Protein AF-A0A4D6GTD9-F1 (afdb_monomer)

Structure (mmCIF, N/CA/C/O backbone):
data_AF-A0A4D6GTD9-F1
#
_entry.id   AF-A0A4D6GTD9-F1
#
loop_
_atom_site.group_PDB
_atom_site.id
_atom_site.type_symbol
_atom_site.label_atom_id
_atom_site.label_alt_id
_atom_site.label_comp_id
_atom_site.label_asym_id
_atom_site.label_entity_id
_atom_site.label_seq_id
_atom_site.pdbx_PDB_ins_code
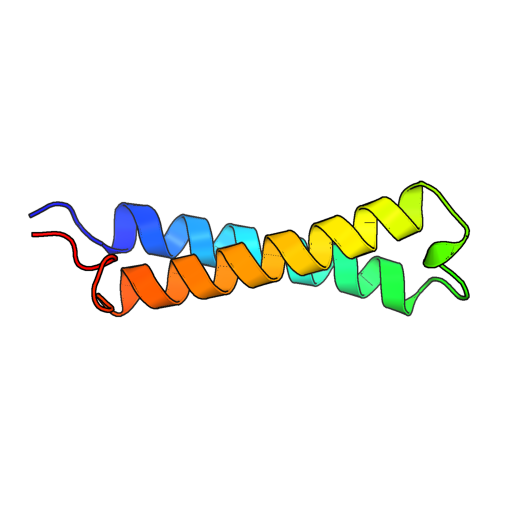_atom_site.Cartn_x
_atom_site.Cartn_y
_atom_site.Cartn_z
_atom_site.occupancy
_atom_site.B_iso_or_equiv
_atom_site.auth_seq_id
_atom_site.auth_comp_id
_atom_site.auth_asym_id
_atom_site.auth_atom_id
_atom_site.pdbx_PDB_model_num
ATOM 1 N N . MET A 1 1 ? -12.301 -3.013 22.768 1.00 56.59 1 MET A N 1
ATOM 2 C CA . MET A 1 1 ? -11.762 -1.676 22.455 1.00 56.59 1 MET A CA 1
ATOM 3 C C . MET A 1 1 ? -10.266 -1.738 22.165 1.00 56.59 1 MET A C 1
ATOM 5 O O . MET A 1 1 ? -9.453 -1.094 22.830 1.00 56.59 1 MET A O 1
ATOM 9 N N . GLU A 1 2 ? -9.890 -2.516 21.153 1.00 71.38 2 GLU A N 1
ATOM 10 C CA . GLU A 1 2 ? -8.578 -2.382 20.520 1.00 71.38 2 GLU A CA 1
ATOM 11 C C . GLU A 1 2 ? -8.527 -1.043 19.770 1.00 71.38 2 GLU A C 1
ATOM 13 O O . GLU A 1 2 ? -9.493 -0.624 19.137 1.00 71.38 2 GLU A O 1
ATOM 18 N N . ASN A 1 3 ? -7.421 -0.306 19.894 1.00 83.69 3 ASN A N 1
ATOM 19 C CA . ASN A 1 3 ? -7.300 1.011 19.275 1.00 83.69 3 ASN A CA 1
ATOM 20 C C . ASN A 1 3 ? -7.072 0.841 17.760 1.00 83.69 3 ASN A C 1
ATOM 22 O O . ASN A 1 3 ? -5.999 0.367 17.383 1.00 83.69 3 ASN A O 1
ATOM 26 N N . PRO A 1 4 ? -7.983 1.289 16.874 1.00 82.69 4 PRO A N 1
ATOM 27 C CA . PRO A 1 4 ? -7.827 1.141 15.422 1.00 82.69 4 PRO A CA 1
ATOM 28 C C . PRO A 1 4 ? -6.560 1.818 14.889 1.00 82.69 4 PRO A C 1
ATOM 30 O O . PRO A 1 4 ? -5.983 1.391 13.891 1.00 82.69 4 PRO A O 1
ATOM 33 N N . ARG A 1 5 ? -6.047 2.835 15.594 1.00 87.19 5 ARG A N 1
ATOM 34 C CA . ARG A 1 5 ? -4.779 3.487 15.242 1.00 87.19 5 ARG A CA 1
ATOM 35 C C . ARG A 1 5 ? -3.567 2.584 15.442 1.00 87.19 5 ARG A C 1
ATOM 37 O O . ARG A 1 5 ? -2.566 2.798 14.768 1.00 87.19 5 ARG A O 1
ATOM 44 N N . ALA A 1 6 ? -3.645 1.591 16.328 1.00 87.94 6 ALA A N 1
ATOM 45 C CA . ALA A 1 6 ? -2.544 0.667 16.589 1.00 87.94 6 ALA A CA 1
ATOM 46 C C . ALA A 1 6 ? -2.234 -0.231 15.381 1.00 87.94 6 ALA A C 1
ATOM 48 O O . ALA A 1 6 ? -1.094 -0.650 15.222 1.00 87.94 6 ALA A O 1
ATOM 49 N N . ILE A 1 7 ? -3.224 -0.482 14.517 1.00 87.81 7 ILE A N 1
ATOM 50 C CA . ILE A 1 7 ? -3.085 -1.329 13.324 1.00 87.81 7 ILE A CA 1
ATOM 51 C C . ILE A 1 7 ? -3.127 -0.483 12.047 1.00 87.81 7 ILE A C 1
ATOM 53 O O . ILE A 1 7 ? -2.273 -0.624 11.170 1.00 87.81 7 ILE A O 1
ATOM 57 N N . GLY A 1 8 ? -4.080 0.448 11.955 1.00 90.62 8 GLY A N 1
ATOM 58 C CA . GLY A 1 8 ? -4.296 1.237 10.746 1.00 90.62 8 GLY A CA 1
ATOM 59 C C . GLY A 1 8 ? -3.175 2.235 10.451 1.00 90.62 8 GLY A C 1
ATOM 60 O O . GLY A 1 8 ? -2.813 2.419 9.290 1.00 90.62 8 GLY A O 1
ATOM 61 N N . LEU A 1 9 ? -2.572 2.849 11.479 1.00 93.88 9 LEU A N 1
ATOM 62 C CA . LEU A 1 9 ? -1.512 3.841 11.273 1.00 93.88 9 LEU A CA 1
ATOM 63 C C . LEU A 1 9 ? -0.198 3.202 10.783 1.00 93.88 9 LEU A C 1
ATOM 65 O O . LEU A 1 9 ? 0.347 3.701 9.798 1.00 93.88 9 LEU A O 1
ATOM 69 N N . PRO A 1 10 ? 0.299 2.091 11.368 1.00 94.88 10 PRO A N 1
ATOM 70 C CA . PRO A 1 10 ? 1.450 1.378 10.814 1.00 94.88 10 PRO A CA 1
ATOM 71 C C . PRO A 1 10 ? 1.218 0.871 9.389 1.00 94.88 10 PRO A C 1
ATOM 73 O O . PRO A 1 10 ? 2.091 1.050 8.543 1.00 94.88 10 PRO A O 1
ATOM 76 N N . ALA A 1 11 ? 0.043 0.294 9.102 1.00 93.38 11 ALA A N 1
ATOM 77 C CA . ALA A 1 11 ? -0.300 -0.166 7.756 1.00 93.38 11 ALA A CA 1
ATOM 78 C C . ALA A 1 11 ? -0.280 0.994 6.749 1.00 93.38 11 ALA A C 1
ATOM 80 O O . ALA A 1 11 ? 0.361 0.900 5.704 1.00 93.38 11 ALA A O 1
ATOM 81 N N . LEU A 1 12 ? -0.895 2.127 7.099 1.00 96.00 12 LEU A N 1
ATOM 82 C CA . LEU A 1 12 ? -0.902 3.315 6.253 1.00 96.00 12 LEU A CA 1
ATOM 83 C C . LEU A 1 12 ? 0.518 3.814 5.959 1.00 96.00 12 LEU A C 1
ATOM 85 O O . LEU A 1 12 ? 0.861 4.043 4.800 1.00 96.00 12 LEU A O 1
ATOM 89 N N . VAL A 1 13 ? 1.339 3.970 7.001 1.00 97.31 13 VAL A N 1
ATOM 90 C CA . VAL A 1 13 ? 2.710 4.483 6.874 1.00 97.31 13 VAL A CA 1
ATOM 91 C C . VAL A 1 13 ? 3.563 3.547 6.023 1.00 97.31 13 VAL A C 1
ATOM 93 O O . VAL A 1 13 ? 4.205 4.007 5.081 1.00 97.31 13 VAL A O 1
ATOM 96 N N . LEU A 1 14 ? 3.541 2.242 6.309 1.00 97.06 14 LEU A N 1
ATOM 97 C CA . LEU A 1 14 ? 4.292 1.259 5.529 1.00 97.06 14 LEU A CA 1
ATOM 98 C C . LEU A 1 14 ? 3.842 1.251 4.068 1.00 97.06 14 LEU A C 1
ATOM 100 O O . LEU A 1 14 ? 4.687 1.318 3.181 1.00 97.06 14 LEU A O 1
ATOM 104 N N . GLY A 1 15 ? 2.531 1.260 3.814 1.00 97.25 15 GLY A N 1
ATOM 105 C CA . GLY A 1 15 ? 1.993 1.292 2.458 1.00 97.25 15 GLY A CA 1
ATOM 106 C C . GLY A 1 15 ? 2.466 2.516 1.676 1.00 97.25 15 GLY A C 1
ATOM 107 O O . GLY A 1 15 ? 2.998 2.377 0.577 1.00 97.25 15 GLY A O 1
ATOM 108 N N . VAL A 1 16 ? 2.362 3.714 2.267 1.00 97.50 16 VAL A N 1
ATOM 109 C CA . VAL A 1 16 ? 2.778 4.967 1.613 1.00 97.50 16 VAL A CA 1
ATOM 110 C C . VAL A 1 16 ? 4.276 4.967 1.310 1.00 97.50 16 VAL A C 1
ATOM 112 O O . VAL A 1 16 ? 4.676 5.376 0.219 1.00 97.50 16 VAL A O 1
ATOM 115 N N . LEU A 1 17 ? 5.106 4.487 2.241 1.00 97.44 17 LEU A N 1
ATOM 116 C CA . LEU A 1 17 ? 6.552 4.401 2.034 1.00 97.44 17 LEU A CA 1
ATOM 117 C C . LEU A 1 17 ? 6.903 3.434 0.901 1.00 97.44 17 LEU A C 1
ATOM 119 O O . LEU A 1 17 ? 7.703 3.787 0.036 1.00 97.44 17 LEU A O 1
ATOM 123 N N . THR A 1 18 ? 6.275 2.255 0.865 1.00 96.62 18 THR A N 1
ATOM 124 C CA . THR A 1 18 ? 6.488 1.272 -0.204 1.00 96.62 18 THR A CA 1
ATOM 125 C C . THR A 1 18 ? 6.020 1.799 -1.562 1.00 96.62 18 THR A C 1
ATOM 127 O O . THR A 1 18 ? 6.739 1.655 -2.550 1.00 96.62 18 THR A O 1
ATOM 130 N N . VAL A 1 19 ? 4.864 2.472 -1.629 1.00 96.44 19 VAL A N 1
ATOM 131 C CA . VAL A 1 19 ? 4.406 3.131 -2.866 1.00 96.44 19 VAL A CA 1
ATOM 132 C C . VAL A 1 19 ? 5.425 4.164 -3.325 1.00 96.44 19 VAL A C 1
ATOM 134 O O . VAL A 1 19 ? 5.815 4.153 -4.488 1.00 96.44 19 VAL A O 1
ATOM 137 N N . GLY A 1 20 ? 5.872 5.041 -2.424 1.00 94.19 20 GLY A N 1
ATOM 138 C CA . GLY A 1 20 ? 6.816 6.106 -2.750 1.00 94.19 20 GLY A CA 1
ATOM 139 C C . GLY A 1 20 ? 8.144 5.575 -3.288 1.00 94.19 20 GLY A C 1
ATOM 140 O O . GLY A 1 20 ? 8.620 6.058 -4.319 1.00 94.19 20 GLY A O 1
ATOM 141 N N . SER A 1 21 ? 8.721 4.557 -2.640 1.00 94.12 21 SER A N 1
ATOM 142 C CA . SER A 1 21 ? 9.984 3.964 -3.085 1.00 94.12 21 SER A CA 1
ATOM 143 C C . SER A 1 21 ? 9.831 3.262 -4.435 1.00 94.12 21 SER A C 1
ATOM 145 O O . SER A 1 21 ? 10.579 3.551 -5.366 1.00 94.12 21 SER A O 1
ATOM 147 N N . SER A 1 22 ? 8.813 2.409 -4.588 1.00 93.19 22 SER A N 1
ATOM 148 C CA . SER A 1 22 ? 8.591 1.659 -5.827 1.00 93.19 22 SER A CA 1
ATOM 149 C C . SER A 1 22 ? 8.199 2.555 -7.006 1.00 93.19 22 SER A C 1
ATOM 151 O O . SER A 1 22 ? 8.666 2.332 -8.122 1.00 93.19 22 SER A O 1
ATOM 153 N N . ALA A 1 23 ? 7.387 3.593 -6.778 1.00 91.88 23 ALA A N 1
ATOM 154 C CA . ALA A 1 23 ? 7.029 4.567 -7.809 1.00 91.88 23 ALA A CA 1
ATOM 155 C C . ALA A 1 23 ? 8.250 5.352 -8.297 1.00 91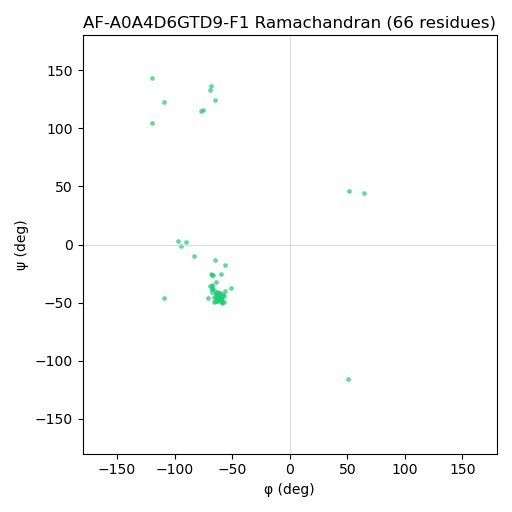.88 23 ALA A C 1
ATOM 157 O O . ALA A 1 23 ? 8.409 5.546 -9.500 1.00 91.88 23 ALA A O 1
ATOM 158 N N . SER A 1 24 ? 9.124 5.776 -7.378 1.00 90.38 24 SER A N 1
ATOM 159 C CA . SER A 1 24 ? 10.336 6.528 -7.722 1.00 90.38 24 SER A CA 1
ATOM 160 C C . SER A 1 24 ? 11.271 5.706 -8.611 1.00 90.38 24 SER A C 1
ATOM 162 O O . SER A 1 24 ? 11.773 6.215 -9.613 1.00 90.38 24 SER A O 1
ATOM 164 N N . GLU A 1 25 ? 11.449 4.418 -8.301 1.00 88.62 25 GLU A N 1
ATOM 165 C CA . GLU A 1 25 ? 12.246 3.514 -9.137 1.00 88.62 25 GLU A CA 1
ATOM 166 C C . GLU A 1 25 ? 11.601 3.251 -10.506 1.00 88.62 25 GLU A C 1
ATOM 168 O O . GLU A 1 25 ? 12.298 3.210 -11.519 1.00 88.62 25 GLU A O 1
ATOM 173 N N . LEU A 1 26 ? 10.271 3.125 -10.568 1.00 89.38 26 LEU A N 1
ATOM 174 C CA . LEU A 1 26 ? 9.543 2.913 -11.824 1.00 89.38 26 LEU A CA 1
ATOM 175 C C . LEU A 1 26 ? 9.589 4.128 -12.753 1.00 89.38 26 LEU A C 1
ATOM 177 O O . LEU A 1 26 ? 9.768 3.970 -13.958 1.00 89.38 26 LEU A O 1
ATOM 181 N N . LEU A 1 27 ? 9.452 5.336 -12.205 1.00 87.88 27 LEU A N 1
ATOM 182 C CA . LEU A 1 27 ? 9.523 6.582 -12.973 1.00 87.88 27 LEU A CA 1
ATOM 183 C C . LEU A 1 27 ? 10.933 6.849 -13.520 1.00 87.88 27 LEU A C 1
ATOM 185 O O . LEU A 1 27 ? 11.073 7.512 -14.546 1.00 87.88 27 LEU A O 1
ATOM 189 N N . GLY A 1 28 ? 11.969 6.321 -12.861 1.00 83.12 28 GLY A N 1
ATOM 190 C CA . GLY A 1 28 ? 13.359 6.406 -13.312 1.00 83.12 28 GLY A CA 1
ATOM 191 C C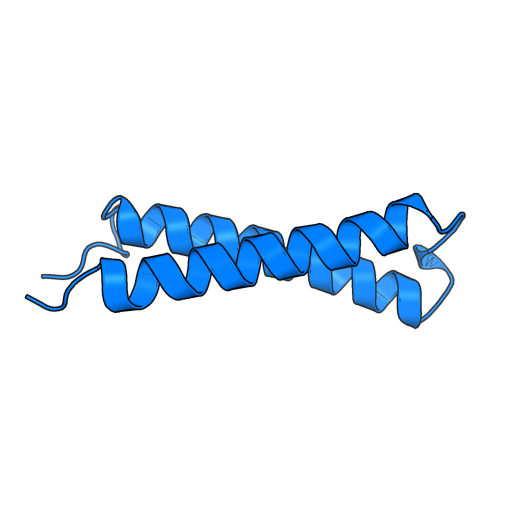 . GLY A 1 28 ? 13.769 5.342 -14.338 1.00 83.12 28 GLY A C 1
ATOM 192 O O . GLY A 1 28 ? 14.853 5.448 -14.910 1.00 83.12 28 GLY A O 1
ATOM 193 N N . ALA A 1 29 ? 12.934 4.326 -14.590 1.00 80.88 29 ALA A N 1
ATOM 194 C CA . ALA A 1 29 ? 13.290 3.168 -15.406 1.00 80.88 29 ALA A CA 1
ATOM 195 C C . ALA A 1 29 ? 12.392 3.020 -16.645 1.00 80.88 29 ALA A C 1
ATOM 197 O O . ALA A 1 29 ? 11.264 2.524 -16.581 1.00 80.88 29 ALA A O 1
ATOM 198 N N . SER A 1 30 ? 12.925 3.362 -17.823 1.00 72.75 30 SER A N 1
ATOM 199 C CA . SER A 1 30 ? 12.291 2.998 -19.093 1.00 72.75 30 SER A CA 1
ATOM 200 C C . SER A 1 30 ? 12.298 1.475 -19.247 1.00 72.75 30 SER A C 1
ATOM 202 O O . SER A 1 30 ? 13.357 0.855 -19.199 1.00 72.75 30 SER A O 1
ATOM 204 N N . ALA A 1 31 ? 11.123 0.880 -19.450 1.00 80.88 31 ALA A N 1
ATOM 205 C CA . ALA A 1 31 ? 10.919 -0.565 -19.533 1.00 80.88 31 ALA A CA 1
ATOM 206 C C . ALA A 1 31 ? 11.222 -1.374 -18.251 1.00 80.88 31 ALA A C 1
ATOM 208 O O . ALA A 1 31 ? 11.731 -2.490 -18.311 1.00 80.88 31 ALA A O 1
ATOM 209 N N . ALA A 1 32 ? 10.780 -0.899 -17.085 1.00 79.00 32 ALA A N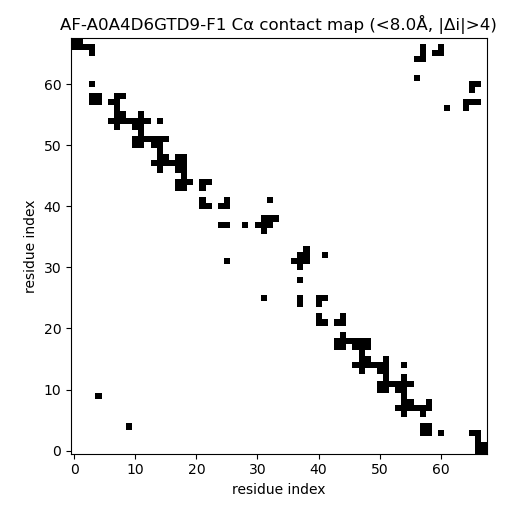 1
ATOM 210 C CA . ALA A 1 32 ? 10.855 -1.663 -15.832 1.00 79.00 32 ALA A CA 1
ATOM 211 C C . ALA A 1 32 ? 10.279 -3.101 -15.917 1.00 79.00 32 ALA A C 1
ATOM 213 O O . ALA A 1 32 ? 10.868 -4.040 -15.382 1.00 79.00 32 ALA A O 1
ATOM 214 N N . TRP A 1 33 ? 9.191 -3.299 -16.666 1.00 80.56 33 TRP A N 1
ATOM 215 C CA . TRP A 1 33 ? 8.561 -4.599 -16.954 1.00 80.56 33 TRP A CA 1
ATOM 216 C C . TRP A 1 33 ? 9.459 -5.670 -17.600 1.00 80.56 33 TRP A C 1
ATOM 218 O O . TRP A 1 33 ? 9.113 -6.846 -17.541 1.00 80.56 33 TRP A O 1
ATOM 228 N N . THR A 1 34 ? 10.603 -5.316 -18.195 1.00 88.38 34 THR A N 1
ATOM 229 C CA . THR A 1 34 ? 11.509 -6.296 -18.821 1.00 88.38 34 THR A CA 1
ATOM 230 C C . THR A 1 34 ? 12.621 -6.763 -17.885 1.00 88.38 34 THR A C 1
ATOM 232 O O . THR A 1 34 ? 13.442 -7.588 -18.277 1.00 88.38 34 THR A O 1
ATOM 235 N N . SER A 1 35 ? 12.682 -6.235 -16.659 1.00 88.69 35 SER A N 1
ATOM 236 C CA . SER A 1 35 ? 13.725 -6.556 -15.683 1.00 88.69 35 SER A CA 1
ATOM 237 C C . SER A 1 35 ? 13.123 -7.162 -14.411 1.00 88.69 35 SER A C 1
ATOM 239 O O . SER A 1 35 ? 12.072 -6.699 -13.963 1.00 88.69 35 SER A O 1
ATOM 241 N N . PRO A 1 36 ? 13.786 -8.143 -13.768 1.00 88.31 36 PRO A N 1
ATOM 242 C CA . PRO A 1 36 ? 13.315 -8.695 -12.498 1.00 88.31 36 PRO A CA 1
ATOM 243 C C . PRO A 1 36 ? 13.125 -7.627 -11.411 1.00 88.31 36 PRO A C 1
ATOM 245 O O . PRO A 1 36 ? 12.131 -7.656 -10.691 1.00 88.31 36 PRO A O 1
ATOM 248 N N . GLY A 1 37 ? 14.039 -6.651 -11.331 1.00 88.81 37 GLY A N 1
ATOM 249 C CA . GLY A 1 37 ? 13.939 -5.537 -10.383 1.00 88.81 37 GLY A CA 1
ATOM 250 C C . GLY A 1 37 ? 12.718 -4.654 -10.643 1.00 88.81 37 GLY A C 1
ATOM 251 O O . GLY A 1 37 ? 11.951 -4.372 -9.729 1.00 88.81 37 GLY A O 1
ATOM 252 N N . GLY A 1 38 ? 12.466 -4.289 -11.902 1.00 91.00 38 GLY A N 1
ATOM 253 C CA . GLY A 1 38 ? 11.300 -3.483 -12.250 1.00 91.00 38 GLY A CA 1
ATOM 254 C C . GLY A 1 38 ? 9.969 -4.213 -12.050 1.00 91.00 38 GLY A C 1
ATOM 255 O O . GLY A 1 38 ? 9.014 -3.595 -11.588 1.00 91.00 38 GLY A O 1
ATOM 256 N N . VAL A 1 39 ? 9.904 -5.528 -12.288 1.00 92.00 39 VAL A N 1
ATOM 257 C CA . VAL A 1 39 ? 8.732 -6.346 -11.918 1.00 92.00 39 VAL A CA 1
ATOM 258 C C . VAL A 1 39 ? 8.529 -6.365 -10.399 1.00 92.00 39 VAL A C 1
ATOM 260 O O . VAL A 1 39 ? 7.400 -6.209 -9.932 1.00 92.00 39 VAL A O 1
ATOM 263 N N . GLY A 1 40 ? 9.612 -6.478 -9.623 1.00 93.44 40 GLY A N 1
ATOM 264 C CA . GLY A 1 40 ? 9.576 -6.346 -8.164 1.00 93.44 40 GLY A CA 1
ATOM 265 C C . GLY A 1 40 ? 9.016 -4.996 -7.709 1.00 93.44 40 GLY A C 1
ATOM 266 O O . GLY A 1 40 ? 8.154 -4.955 -6.834 1.00 93.44 40 GLY A O 1
ATOM 267 N N . ASN A 1 41 ? 9.412 -3.902 -8.361 1.00 93.75 41 ASN A N 1
ATOM 268 C CA . ASN A 1 41 ? 8.881 -2.571 -8.070 1.00 93.75 41 ASN A CA 1
ATOM 269 C C . ASN A 1 41 ? 7.407 -2.415 -8.450 1.00 93.75 41 ASN A C 1
ATOM 271 O O . ASN A 1 41 ? 6.662 -1.773 -7.720 1.00 93.75 41 ASN A O 1
ATOM 275 N N . ILE A 1 42 ? 6.942 -3.032 -9.540 1.00 93.50 42 ILE A N 1
ATOM 276 C CA . ILE A 1 42 ? 5.507 -3.053 -9.874 1.00 93.50 42 ILE A CA 1
ATOM 277 C C . ILE A 1 42 ? 4.719 -3.770 -8.772 1.00 93.50 42 ILE A C 1
ATOM 279 O O . ILE A 1 42 ? 3.707 -3.252 -8.299 1.00 93.50 42 ILE A O 1
ATOM 283 N N . ALA A 1 43 ? 5.195 -4.935 -8.325 1.00 94.12 43 ALA A N 1
ATOM 284 C CA . ALA A 1 43 ? 4.567 -5.666 -7.229 1.00 94.12 43 ALA A CA 1
ATOM 285 C C . ALA A 1 43 ? 4.581 -4.854 -5.921 1.00 94.12 43 ALA A C 1
ATOM 287 O O . ALA A 1 43 ? 3.564 -4.790 -5.231 1.00 94.12 43 ALA A O 1
ATOM 288 N N . GLY A 1 44 ? 5.698 -4.185 -5.620 1.00 95.19 44 GLY A N 1
ATOM 289 C CA . GLY A 1 4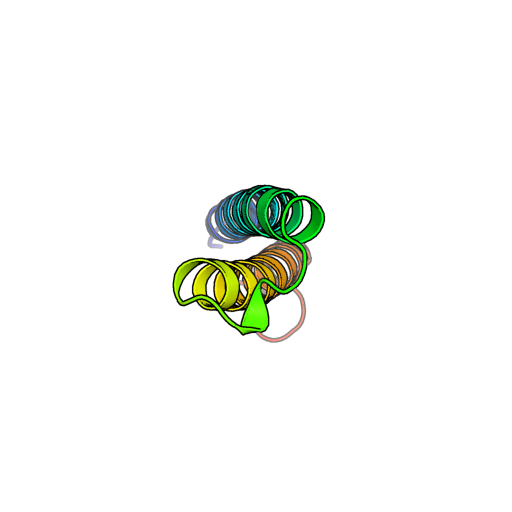4 ? 5.837 -3.283 -4.478 1.00 95.19 44 GLY A CA 1
ATOM 290 C C . GLY A 1 44 ? 4.856 -2.113 -4.530 1.00 95.19 44 GLY A C 1
ATOM 291 O O . GLY A 1 44 ? 4.183 -1.841 -3.541 1.00 95.19 44 GLY A O 1
ATOM 292 N N . LEU A 1 45 ? 4.680 -1.484 -5.694 1.00 95.69 45 LEU A N 1
ATOM 293 C CA . LEU A 1 45 ? 3.709 -0.408 -5.894 1.00 95.69 45 LEU A CA 1
ATOM 294 C C . LEU A 1 45 ? 2.276 -0.881 -5.605 1.00 95.69 45 LEU A C 1
ATOM 296 O O . LEU A 1 45 ? 1.543 -0.223 -4.870 1.00 95.69 45 LEU A O 1
ATOM 30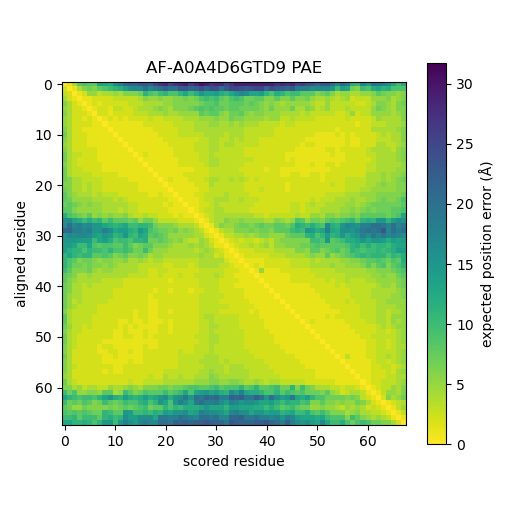0 N N . ILE A 1 46 ? 1.883 -2.030 -6.165 1.00 95.94 46 ILE A N 1
ATOM 301 C CA . ILE A 1 46 ? 0.539 -2.599 -5.987 1.00 95.94 46 ILE A CA 1
ATOM 302 C C . ILE A 1 46 ? 0.311 -2.987 -4.523 1.00 95.94 46 ILE A C 1
ATOM 304 O O . ILE A 1 46 ? -0.705 -2.614 -3.935 1.00 95.94 46 ILE A O 1
ATOM 308 N N . GLY A 1 47 ? 1.261 -3.708 -3.922 1.00 96.69 47 GLY A N 1
ATOM 309 C CA . GLY A 1 47 ? 1.183 -4.136 -2.527 1.00 96.69 47 GLY A CA 1
ATOM 310 C C . GLY A 1 47 ? 1.174 -2.956 -1.557 1.00 96.69 47 GLY A C 1
ATOM 311 O O . GLY A 1 47 ? 0.361 -2.923 -0.636 1.00 96.69 47 GLY A O 1
ATOM 312 N N . GLY A 1 48 ? 2.017 -1.952 -1.804 1.00 97.06 48 GLY A N 1
ATOM 313 C CA . GLY A 1 48 ? 2.046 -0.710 -1.042 1.00 97.06 48 GLY A CA 1
ATOM 314 C C . GLY A 1 48 ? 0.710 0.025 -1.111 1.00 97.06 48 GLY A C 1
ATOM 315 O O . GLY A 1 48 ? 0.176 0.405 -0.074 1.00 97.06 48 GLY A O 1
ATOM 316 N N . LEU A 1 49 ? 0.123 0.157 -2.308 1.00 97.25 49 LEU A N 1
ATOM 317 C CA . LEU A 1 49 ? -1.165 0.828 -2.491 1.00 97.25 49 LEU A CA 1
ATOM 318 C C . LEU A 1 49 ? -2.289 0.083 -1.761 1.00 97.25 49 LEU A C 1
ATOM 320 O O . LEU A 1 49 ? -3.093 0.706 -1.070 1.00 97.25 49 LEU A O 1
ATOM 324 N N . ALA A 1 50 ? -2.325 -1.247 -1.871 1.00 97.19 50 ALA A N 1
ATOM 325 C CA . ALA A 1 50 ? -3.283 -2.071 -1.142 1.00 97.19 50 ALA A CA 1
ATOM 326 C C . ALA A 1 50 ? -3.150 -1.867 0.375 1.00 97.19 50 ALA A C 1
ATOM 328 O O . ALA A 1 50 ? -4.147 -1.647 1.060 1.00 97.19 50 ALA A O 1
ATOM 329 N N . LEU A 1 51 ? -1.920 -1.858 0.896 1.00 96.31 51 LEU A N 1
ATOM 330 C CA . LEU A 1 51 ? -1.657 -1.660 2.318 1.00 96.31 51 LEU A CA 1
ATOM 331 C C . LEU A 1 51 ? -2.030 -0.245 2.793 1.00 96.31 51 LEU A C 1
ATOM 333 O O . LEU A 1 51 ? -2.612 -0.096 3.867 1.00 96.31 51 LEU A O 1
ATOM 337 N N . THR A 1 52 ? -1.778 0.785 1.979 1.00 97.38 52 THR A N 1
ATOM 338 C CA . THR A 1 52 ? -2.250 2.157 2.221 1.00 97.38 52 THR A CA 1
ATOM 339 C C . THR A 1 52 ? -3.769 2.189 2.352 1.00 97.38 52 THR A C 1
ATOM 341 O O . THR A 1 52 ? -4.284 2.747 3.320 1.00 97.38 52 THR A O 1
ATOM 344 N N . LEU A 1 53 ? -4.492 1.571 1.413 1.00 95.94 53 LEU A N 1
ATOM 345 C CA . LEU A 1 53 ? -5.956 1.533 1.423 1.00 95.94 53 LEU A CA 1
ATOM 346 C C . LEU A 1 53 ? -6.502 0.782 2.641 1.00 95.94 53 LEU A C 1
ATOM 348 O O . LEU A 1 53 ? -7.443 1.261 3.269 1.00 95.94 53 LEU A O 1
ATOM 352 N N . ILE A 1 54 ? -5.883 -0.339 3.021 1.00 93.75 54 ILE A N 1
ATOM 353 C CA . ILE A 1 54 ? -6.231 -1.077 4.244 1.00 93.75 54 ILE A CA 1
ATOM 354 C C . ILE A 1 54 ? -6.001 -0.201 5.480 1.00 93.75 54 ILE A C 1
ATOM 356 O O . ILE A 1 54 ? -6.877 -0.102 6.334 1.00 93.75 54 ILE A O 1
ATOM 360 N N . GLY A 1 55 ? -4.859 0.489 5.565 1.00 93.69 55 GLY A N 1
ATOM 361 C CA . GLY A 1 55 ? -4.569 1.413 6.660 1.00 93.69 55 GLY A CA 1
ATOM 362 C C . GLY A 1 55 ? -5.621 2.516 6.791 1.00 93.69 55 GLY A C 1
ATOM 363 O O . GLY A 1 55 ? -6.102 2.780 7.893 1.00 93.69 55 GLY A O 1
ATOM 364 N N . VAL A 1 56 ? -6.044 3.112 5.668 1.00 94.56 56 VAL A N 1
ATOM 365 C CA . VAL A 1 56 ? -7.154 4.081 5.645 1.00 94.56 56 VAL A CA 1
ATOM 366 C C . VAL A 1 56 ? -8.461 3.437 6.107 1.00 94.56 56 VAL A C 1
ATOM 368 O O . VAL A 1 56 ? -9.127 4.004 6.970 1.00 94.56 56 VAL A O 1
ATOM 371 N N . ALA A 1 57 ? -8.818 2.264 5.582 1.00 93.44 57 ALA A N 1
ATOM 372 C CA . ALA A 1 57 ? -10.065 1.579 5.915 1.00 93.44 57 ALA A CA 1
ATOM 373 C C . ALA A 1 57 ? -10.163 1.234 7.412 1.00 93.44 57 ALA A C 1
ATOM 375 O O . ALA A 1 57 ? -11.202 1.473 8.026 1.00 93.44 57 ALA A O 1
ATOM 376 N N . VAL A 1 58 ? -9.070 0.762 8.022 1.00 91.44 58 VAL A N 1
ATOM 377 C CA . VAL A 1 58 ? -8.986 0.489 9.469 1.00 91.44 58 VAL A CA 1
ATOM 378 C C . VAL A 1 58 ? -9.102 1.779 10.284 1.00 91.44 58 VAL A C 1
ATOM 380 O O . VAL A 1 58 ? -9.857 1.837 11.252 1.00 91.44 58 VAL A O 1
ATOM 383 N N . LEU A 1 59 ? -8.392 2.846 9.895 1.00 91.94 59 LEU A N 1
ATOM 384 C CA . LEU A 1 59 ? -8.454 4.132 10.605 1.00 91.94 59 LEU A CA 1
ATOM 385 C C . LEU A 1 59 ? -9.840 4.782 10.539 1.00 91.94 59 LEU A C 1
ATOM 387 O O . LEU A 1 59 ? -10.230 5.472 11.479 1.00 91.94 59 LEU A O 1
ATOM 391 N N . GLN A 1 60 ? -10.563 4.571 9.441 1.00 92.31 60 GLN A N 1
ATOM 392 C CA . GLN A 1 60 ? -11.918 5.074 9.228 1.00 92.31 60 GLN A CA 1
ATOM 393 C C . GLN A 1 60 ? -13.005 4.099 9.718 1.00 92.31 60 GLN A C 1
ATOM 395 O O . GLN A 1 60 ? -14.186 4.399 9.561 1.00 92.31 60 GLN A O 1
ATOM 400 N N . GLN A 1 61 ? -12.622 2.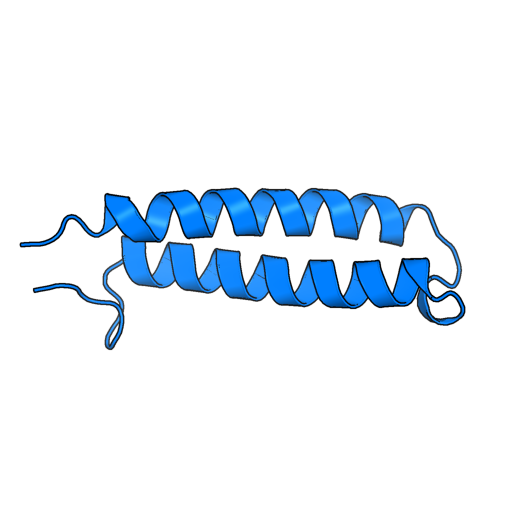953 10.300 1.00 86.62 61 GLN A N 1
ATOM 401 C CA . GLN A 1 61 ? -13.527 1.898 10.778 1.00 86.62 61 GLN A CA 1
ATOM 402 C C . GLN A 1 61 ? -14.556 1.454 9.722 1.00 86.62 61 GLN A C 1
ATOM 404 O O . GLN A 1 61 ? -15.755 1.353 9.981 1.00 86.62 61 GLN A O 1
ATOM 409 N N . TRP A 1 62 ? -14.102 1.218 8.491 1.00 86.00 62 TRP A N 1
ATOM 410 C CA . TRP A 1 62 ? -14.983 0.808 7.400 1.00 86.00 62 TRP A CA 1
ATOM 411 C C . TRP A 1 62 ? -15.376 -0.665 7.499 1.00 86.0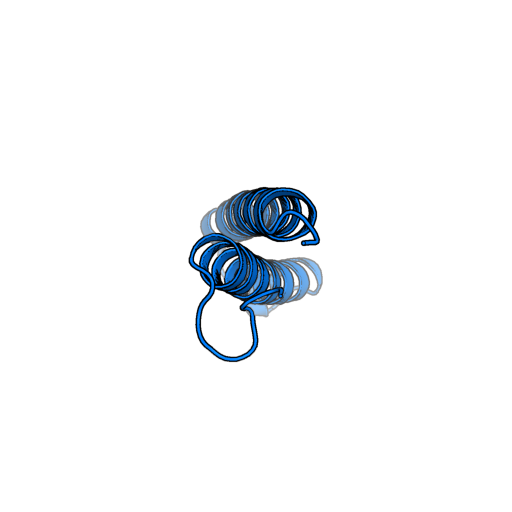0 62 TRP A C 1
ATOM 413 O O . TRP A 1 62 ? -14.540 -1.538 7.279 1.00 86.00 62 TRP A O 1
ATOM 423 N N . GLY A 1 63 ? -16.666 -0.934 7.721 1.00 80.69 63 GLY A N 1
ATOM 424 C CA . GLY A 1 63 ? -17.263 -2.267 7.591 1.00 80.69 63 GLY A CA 1
ATOM 425 C C . GLY A 1 63 ? -16.489 -3.339 8.359 1.00 80.69 63 GLY A C 1
ATOM 426 O O . GLY A 1 63 ? -16.382 -3.268 9.577 1.00 80.69 63 GLY A O 1
ATOM 427 N N . GLU A 1 64 ? -15.920 -4.301 7.630 1.00 78.31 64 GLU A N 1
ATOM 428 C CA . GLU A 1 64 ? -15.146 -5.430 8.176 1.00 78.31 64 GLU A CA 1
ATOM 429 C C . GLU A 1 64 ? -13.833 -5.022 8.878 1.00 78.31 64 GLU A C 1
ATOM 431 O O . GLU A 1 64 ? -13.245 -5.816 9.603 1.00 78.31 64 GLU A O 1
ATOM 436 N N . PHE A 1 65 ? -13.380 -3.776 8.708 1.00 77.12 65 PHE A N 1
ATOM 437 C CA . PHE A 1 65 ? -12.195 -3.228 9.377 1.00 77.12 65 PHE A CA 1
ATOM 438 C C . PHE A 1 65 ? -12.520 -2.411 10.636 1.00 77.12 65 P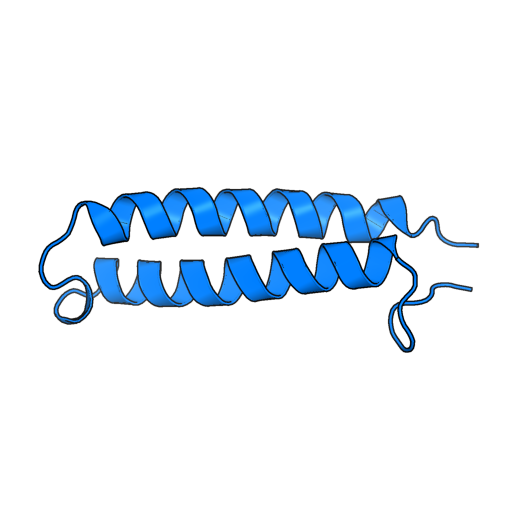HE A C 1
ATOM 440 O O . PHE A 1 65 ? -11.616 -1.823 11.237 1.00 77.12 65 PHE A O 1
ATOM 447 N N . ALA A 1 66 ? -13.794 -2.329 11.029 1.00 76.00 66 ALA A N 1
ATOM 448 C CA . ALA A 1 66 ? -14.176 -1.785 12.324 1.00 76.00 66 ALA A CA 1
ATOM 449 C C . ALA A 1 66 ? -13.732 -2.748 13.436 1.00 76.00 66 ALA A C 1
ATOM 451 O O . ALA A 1 66 ? -13.929 -3.956 13.340 1.00 76.00 66 ALA A O 1
ATOM 452 N N . ILE A 1 67 ? -13.098 -2.207 14.476 1.00 68.19 67 ILE A N 1
ATOM 453 C CA . ILE A 1 67 ? -12.645 -2.979 15.635 1.00 68.19 67 ILE A CA 1
ATOM 454 C C . ILE A 1 67 ? -13.536 -2.600 16.821 1.00 68.19 67 ILE A C 1
ATOM 456 O O . ILE A 1 67 ? -13.607 -1.413 17.155 1.00 68.19 67 ILE A O 1
ATOM 460 N N . ASP A 1 68 ? -14.193 -3.595 17.425 1.00 64.75 68 ASP A N 1
ATOM 461 C CA . ASP A 1 68 ? -15.117 -3.457 18.567 1.00 64.75 68 ASP A CA 1
ATOM 462 C C . ASP A 1 68 ? -14.406 -3.232 19.937 1.00 64.75 68 ASP A C 1
ATOM 464 O O . ASP A 1 68 ? -13.272 -3.717 20.204 1.00 64.75 68 ASP A O 1
#

pLDDT: mean 89.09, std 8.59, range [56.59, 97.5]

Solvent-accessible surface area (backbone atoms only — not comparable to full-atom values): 3414 Å² total; per-residue (Å²): 110,63,62,44,60,77,55,11,48,57,35,26,52,52,8,50,52,37,26,52,55,22,46,55,55,49,77,72,34,90,66,26,82,82,37,75,67,34,43,50,28,53,51,35,28,53,53,12,48,52,32,26,51,49,9,49,35,22,61,67,42,47,74,94,42,44,68,95

Radius of gyration: 14.59 Å; Cα contacts (8 Å, |Δi|>4): 92; chains: 1; bounding box: 31×15×42 Å

Organism: Halobacterium salinarum (strain ATCC 33171 / DSM 3754 / JCM 8978 / NBRC 102687 / NCIMB 764 / 91-R6) (NCBI:txid2597657)

Nearest PDB structures (foldseek):
  3zo6-assembly1_E  TM=5.042E-01  e=9.860E+00  Alkalihalophilus pseudofirmus OF4

Mean predicted aligned error: 4.91 Å

Sequence (68 aa):
MENPRAIGLPALVLGVLTVGSSASELLGASAAWTSPGGVGNIAGLIGGLALTLIGVAVLQQWGEFAID

Foldseek 3Di:
DPDLCVQLVVLQVQLVVLLVVLVVVLVVDDPLVVDPVSVVSVVSNVSSPVSNVLSVCSNVCPDVNNDD

Secondary structure (DSSP, 8-state):
---HHHHHHHHHHHHHHHHHHHHHHHHT-TTGGGSHHHHHHHHHHHHHHHHHHHHHHHHTT-GGG---